Protein AF-A0A2J4PM82-F1 (afdb_monomer_lite)

InterPro domains:
  IPR003353 Phosphotransferase system, fructose-specific IIB subunit [TIGR00829] (1-73)
  IPR003353 Phosphotransferase system, fructose-specific IIB subunit [cd05569] (1-82)
  IPR003501 Phosphotransferase system, EIIB component, type 2/3 [PF02302] (1-80)
  IPR013011 Phosphotransferase system, EIIB component, type 2 [PS51099] (1-84)
  IPR036095 PTS system IIB component-like superfamily [SSF52794] (1-84)
  IPR050864 Bacterial PTS System Sugar Transport Components [PTHR30505] (1-84)

Foldseek 3Di:
DVLLVCLLCVLCVVVVHDDFDWDQDPVGIDSDQDLVNLVPDQEAEAADPDDDPPCVSNPPHHYDYDHSVCSNPPSNVVVVVVVVVVVVVD

Structure (mmCIF, N/CA/C/O backbone):
data_AF-A0A2J4PM82-F1
#
_entry.id   AF-A0A2J4PM82-F1
#
loop_
_atom_site.group_PDB
_atom_site.id
_atom_site.type_symbol
_atom_site.label_atom_id
_atom_site.label_alt_id
_atom_site.label_comp_id
_atom_site.label_asym_id
_atom_site.label_entity_id
_atom_site.label_seq_id
_atom_site.pdbx_PDB_ins_code
_atom_site.Cartn_x
_atom_site.Cartn_y
_atom_site.Cartn_z
_atom_site.occupancy
_atom_site.B_iso_or_equiv
_atom_site.auth_seq_id
_atom_site.auth_comp_id
_atom_site.auth_asym_id
_atom_site.auth_atom_id
_atom_site.pdbx_PDB_model_num
ATOM 1 N N . THR A 1 1 ? 5.762 1.889 -8.855 1.00 78.00 1 THR A N 1
ATOM 2 C CA . THR A 1 1 ? 6.505 3.035 -9.433 1.00 78.00 1 THR A CA 1
ATOM 3 C C . THR A 1 1 ? 6.470 4.199 -8.461 1.00 78.00 1 THR A C 1
ATOM 5 O O . THR A 1 1 ? 5.569 4.232 -7.629 1.00 78.00 1 THR A O 1
ATOM 8 N N . TYR A 1 2 ? 7.408 5.147 -8.569 1.00 87.44 2 TYR A N 1
ATOM 9 C CA . TYR A 1 2 ? 7.536 6.270 -7.627 1.00 87.44 2 TYR A CA 1
ATOM 10 C C . TYR A 1 2 ? 6.252 7.098 -7.473 1.00 87.44 2 TYR A C 1
ATOM 12 O O . TYR A 1 2 ? 5.816 7.327 -6.356 1.00 87.44 2 TYR A O 1
ATOM 20 N N . MET A 1 3 ? 5.560 7.425 -8.571 1.00 90.56 3 MET A N 1
ATOM 21 C CA . MET A 1 3 ? 4.324 8.225 -8.504 1.00 90.56 3 MET A CA 1
ATOM 22 C C . MET A 1 3 ? 3.222 7.577 -7.653 1.00 90.56 3 MET A C 1
ATOM 24 O O . MET A 1 3 ? 2.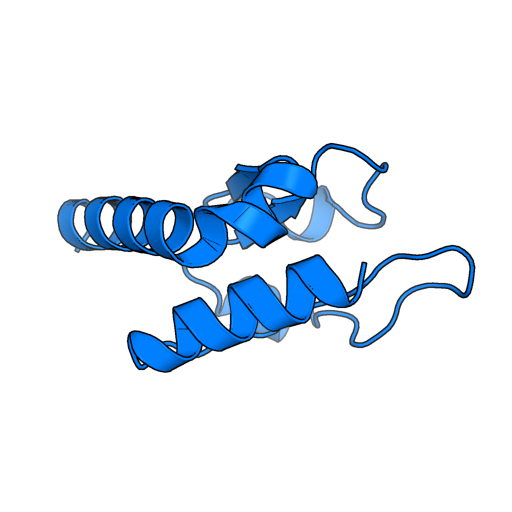516 8.263 -6.916 1.00 90.56 3 MET A O 1
ATOM 28 N N . ALA A 1 4 ? 3.050 6.255 -7.759 1.00 91.12 4 ALA A N 1
ATOM 29 C 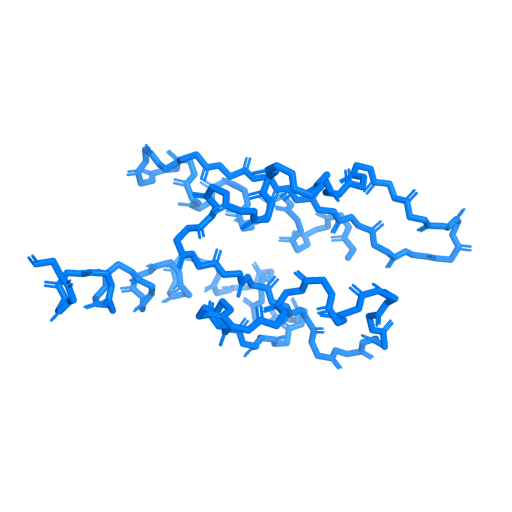CA . ALA A 1 4 ? 2.068 5.538 -6.949 1.00 91.12 4 ALA A CA 1
ATOM 30 C C . ALA A 1 4 ? 2.496 5.502 -5.477 1.00 91.12 4 ALA A C 1
ATOM 32 O O . ALA A 1 4 ? 1.655 5.671 -4.598 1.00 91.12 4 ALA A O 1
ATOM 33 N N . ALA A 1 5 ? 3.796 5.322 -5.226 1.00 92.19 5 ALA A N 1
ATOM 34 C CA . ALA A 1 5 ? 4.359 5.329 -3.884 1.00 92.19 5 ALA A CA 1
ATOM 35 C C . ALA A 1 5 ? 4.136 6.676 -3.188 1.00 92.19 5 ALA A C 1
ATOM 37 O O . ALA A 1 5 ? 3.516 6.704 -2.132 1.00 92.19 5 ALA A O 1
ATOM 38 N N . GLU A 1 6 ? 4.529 7.784 -3.820 1.00 93.75 6 GLU A N 1
ATOM 39 C CA . GLU A 1 6 ? 4.368 9.132 -3.261 1.00 93.75 6 GLU A CA 1
ATOM 40 C C . GLU A 1 6 ? 2.899 9.496 -3.025 1.00 93.75 6 GLU A C 1
ATOM 42 O O . GLU A 1 6 ? 2.564 10.103 -2.006 1.00 93.75 6 GLU A O 1
ATOM 47 N N . SER A 1 7 ? 2.006 9.108 -3.943 1.00 95.38 7 SER A N 1
ATOM 48 C CA . SER A 1 7 ? 0.570 9.393 -3.824 1.00 95.38 7 SER A CA 1
ATOM 49 C C . SER A 1 7 ? -0.052 8.649 -2.640 1.00 95.38 7 SER A C 1
ATOM 51 O O . SER A 1 7 ? -0.775 9.247 -1.842 1.00 95.38 7 SER A O 1
ATOM 53 N N . LEU A 1 8 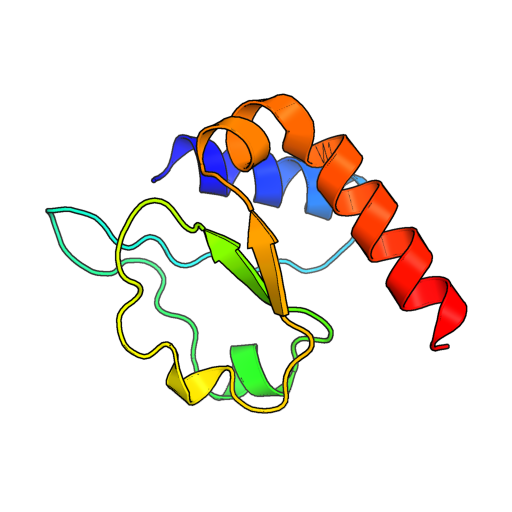? 0.247 7.351 -2.498 1.00 94.44 8 LEU A N 1
ATOM 54 C CA . LEU A 1 8 ? -0.224 6.542 -1.372 1.00 94.44 8 LEU A CA 1
ATOM 55 C C . LEU A 1 8 ? 0.407 7.006 -0.056 1.00 94.44 8 LEU A C 1
ATOM 57 O O . LEU A 1 8 ? -0.301 7.171 0.932 1.00 94.44 8 LEU A O 1
ATOM 61 N N . GLU A 1 9 ? 1.711 7.267 -0.039 1.00 94.88 9 GLU A N 1
ATOM 62 C CA . GLU A 1 9 ? 2.411 7.742 1.151 1.00 94.88 9 GLU A CA 1
ATOM 63 C C . GLU A 1 9 ? 1.834 9.075 1.640 1.00 94.88 9 GLU A C 1
ATOM 65 O O . GLU A 1 9 ? 1.515 9.220 2.821 1.00 94.88 9 GLU A O 1
ATOM 70 N N . SER A 1 10 ? 1.628 10.027 0.728 1.00 95.62 10 SER A N 1
ATOM 71 C CA . SER A 1 10 ? 1.052 11.335 1.054 1.00 95.62 10 SER A CA 1
ATOM 72 C C . SER A 1 10 ? -0.378 11.211 1.587 1.00 95.62 10 SER A C 1
ATOM 74 O O . SER A 1 10 ? -0.717 11.839 2.590 1.00 95.62 10 SER A O 1
ATOM 76 N N . ALA A 1 11 ? -1.210 10.366 0.965 1.00 95.81 11 ALA A N 1
ATOM 77 C CA . ALA A 1 11 ? -2.587 10.139 1.405 1.00 95.81 11 ALA A CA 1
ATOM 78 C C . ALA A 1 11 ? -2.669 9.447 2.778 1.00 95.81 11 ALA A C 1
ATOM 80 O O . ALA A 1 11 ? -3.510 9.811 3.598 1.00 95.81 11 ALA A O 1
ATOM 81 N N . ALA A 1 12 ? -1.791 8.477 3.053 1.00 95.06 12 ALA A N 1
ATOM 82 C CA . ALA A 1 12 ? -1.717 7.812 4.354 1.00 95.06 12 ALA A CA 1
ATOM 83 C C . ALA A 1 12 ? -1.234 8.777 5.450 1.00 95.06 12 ALA A C 1
ATOM 85 O O . ALA A 1 12 ? -1.852 8.871 6.512 1.00 95.06 12 ALA A O 1
ATOM 86 N N . LYS A 1 13 ? -0.185 9.563 5.170 1.00 94.75 13 LYS A N 1
ATOM 87 C CA . LYS A 1 13 ? 0.318 10.591 6.095 1.00 94.75 13 LYS A CA 1
ATOM 88 C C . LYS A 1 13 ? -0.734 11.653 6.410 1.00 94.75 13 LYS A C 1
ATOM 90 O O . LYS A 1 13 ? -0.828 12.074 7.558 1.00 94.75 13 LYS A O 1
ATOM 95 N N . ALA A 1 14 ? -1.561 12.044 5.439 1.00 95.12 14 ALA A N 1
ATOM 96 C CA . ALA A 1 14 ? -2.666 12.980 5.663 1.00 95.12 14 ALA A CA 1
ATOM 97 C C . ALA A 1 14 ? -3.716 12.452 6.662 1.00 95.12 14 ALA A C 1
ATOM 99 O O . ALA A 1 14 ? -4.369 13.247 7.335 1.00 95.12 14 ALA A O 1
ATOM 100 N N . LYS A 1 15 ? -3.847 11.126 6.808 1.00 92.31 15 LYS A N 1
ATOM 101 C CA . LYS A 1 15 ? -4.669 10.481 7.846 1.00 92.31 15 LYS A CA 1
ATOM 102 C C . LYS A 1 15 ? -3.929 10.245 9.170 1.00 92.31 15 LYS A C 1
ATOM 104 O O . LYS A 1 15 ? -4.516 9.712 10.106 1.00 92.31 15 LYS A O 1
ATOM 109 N N . GLY A 1 16 ? -2.656 10.629 9.265 1.00 94.62 16 GLY A N 1
ATOM 110 C CA . GLY A 1 16 ? -1.816 10.379 10.438 1.00 94.62 16 GLY A CA 1
ATOM 111 C C . GLY A 1 16 ? -1.351 8.927 10.568 1.00 94.62 16 GLY A C 1
ATOM 112 O O . GLY A 1 16 ? -0.957 8.509 11.654 1.00 94.62 16 GLY A O 1
ATOM 113 N N . TRP A 1 17 ? -1.407 8.144 9.488 1.00 94.88 17 TRP A N 1
ATOM 114 C CA . TRP A 1 17 ? -0.991 6.744 9.502 1.00 94.88 17 TRP A CA 1
ATOM 115 C C . TRP A 1 17 ? 0.511 6.590 9.280 1.00 94.88 17 TRP A C 1
ATOM 117 O O . TRP A 1 17 ? 1.137 7.366 8.552 1.00 94.88 17 TRP A O 1
ATOM 127 N N . GLN A 1 18 ? 1.081 5.539 9.870 1.00 94.69 18 GLN A N 1
ATOM 128 C CA . GLN A 1 18 ? 2.418 5.085 9.510 1.00 94.69 18 GLN A CA 1
ATOM 129 C C . GLN A 1 18 ? 2.344 4.278 8.219 1.00 94.69 18 GLN A C 1
ATOM 131 O O . GLN A 1 18 ? 1.481 3.420 8.049 1.00 94.69 18 GLN A O 1
ATOM 136 N N . VAL A 1 19 ? 3.257 4.564 7.300 1.00 94.94 19 VAL A N 1
ATOM 137 C CA . VAL A 1 19 ? 3.300 3.926 5.990 1.00 94.94 19 VAL A CA 1
ATOM 138 C C . VAL A 1 19 ? 4.748 3.664 5.610 1.00 94.94 19 VAL A C 1
ATOM 140 O O . VAL A 1 19 ? 5.623 4.504 5.819 1.00 94.94 19 VAL A O 1
ATOM 143 N N . LYS A 1 20 ? 4.987 2.486 5.041 1.00 95.69 20 LYS A N 1
ATOM 144 C CA . LYS A 1 20 ? 6.234 2.125 4.375 1.00 95.69 20 LYS A CA 1
ATOM 145 C C . LYS A 1 20 ? 5.900 1.629 2.980 1.00 95.69 20 LYS A C 1
ATOM 147 O O . LYS A 1 20 ? 4.920 0.906 2.802 1.00 95.69 20 LYS A O 1
ATOM 152 N N . VAL A 1 21 ? 6.693 2.040 1.998 1.00 94.69 21 VAL A N 1
ATOM 153 C CA . VAL A 1 21 ? 6.443 1.713 0.596 1.00 94.69 21 VAL A CA 1
ATOM 154 C C . VAL A 1 21 ? 7.695 1.128 -0.028 1.00 94.69 21 VAL A C 1
ATOM 156 O O . VAL A 1 21 ? 8.737 1.772 -0.048 1.00 94.69 21 VAL A O 1
ATOM 159 N N . GLU A 1 22 ? 7.550 -0.067 -0.589 1.00 94.31 22 GLU A N 1
ATOM 160 C CA . GLU A 1 22 ? 8.551 -0.692 -1.445 1.00 94.31 22 GLU A CA 1
ATOM 161 C C . GLU A 1 22 ? 8.210 -0.443 -2.915 1.00 94.31 22 GLU A C 1
ATOM 163 O O . GLU A 1 22 ? 7.057 -0.580 -3.342 1.00 94.31 22 GLU A O 1
ATOM 168 N N . THR A 1 23 ? 9.219 -0.107 -3.714 1.00 92.69 23 THR A N 1
ATOM 169 C CA . THR A 1 23 ? 9.074 0.053 -5.161 1.00 92.69 23 THR A CA 1
ATOM 170 C C . THR A 1 23 ? 9.824 -1.042 -5.898 1.00 92.69 23 THR A C 1
ATOM 172 O O . THR A 1 23 ? 11.025 -1.213 -5.732 1.00 92.69 23 THR A O 1
ATOM 175 N N . GLN A 1 24 ? 9.112 -1.762 -6.767 1.00 90.88 24 GLN A N 1
ATOM 176 C CA . GLN A 1 24 ? 9.695 -2.769 -7.651 1.00 90.88 24 GLN A CA 1
ATOM 177 C C . GLN A 1 24 ? 9.647 -2.259 -9.097 1.00 90.88 24 GLN A C 1
ATOM 179 O O . GLN A 1 24 ? 8.567 -2.080 -9.669 1.00 90.88 24 GLN A O 1
ATOM 184 N N . GLY A 1 25 ? 10.812 -1.961 -9.671 1.00 86.19 25 GLY A N 1
ATOM 185 C CA . GLY A 1 25 ? 10.965 -1.408 -11.017 1.00 86.19 25 GLY A CA 1
ATOM 186 C C . GLY A 1 25 ? 12.020 -2.140 -11.846 1.00 86.19 25 GLY A C 1
ATOM 187 O O . GLY A 1 25 ? 12.569 -3.161 -11.438 1.00 86.19 25 GLY A O 1
ATOM 188 N N . SER A 1 26 ? 12.327 -1.599 -13.026 1.00 83.69 26 SER A N 1
ATOM 189 C CA . SER A 1 26 ? 13.356 -2.144 -13.928 1.00 83.69 26 SER A CA 1
ATOM 190 C C . SER A 1 26 ? 14.761 -2.127 -13.322 1.00 83.69 26 SER A C 1
ATOM 192 O O . SER A 1 26 ? 15.578 -2.980 -13.655 1.00 83.69 26 SER A O 1
ATOM 194 N N . ILE A 1 27 ? 15.028 -1.178 -12.423 1.00 83.94 27 ILE A N 1
ATOM 195 C CA . ILE A 1 27 ? 16.302 -1.037 -11.707 1.00 83.94 27 ILE A CA 1
ATOM 196 C C . ILE A 1 27 ? 16.441 -1.999 -10.519 1.00 83.94 27 ILE A C 1
ATOM 198 O O . ILE A 1 27 ? 17.545 -2.178 -10.016 1.00 83.94 27 ILE A O 1
ATOM 202 N N . GLY A 1 28 ? 15.350 -2.641 -10.088 1.00 87.88 28 GLY A N 1
ATOM 203 C CA . GLY A 1 28 ? 15.335 -3.545 -8.939 1.00 87.88 28 GLY A CA 1
ATOM 204 C C . GLY A 1 28 ? 14.249 -3.215 -7.917 1.00 87.88 28 GLY A C 1
ATOM 205 O O . GLY A 1 28 ? 13.248 -2.571 -8.238 1.00 87.88 28 GLY A O 1
ATOM 206 N N . ILE A 1 29 ? 14.448 -3.726 -6.701 1.00 91.81 29 ILE A N 1
ATOM 207 C CA . ILE A 1 29 ? 13.622 -3.444 -5.524 1.00 91.81 29 ILE A CA 1
ATOM 208 C C . ILE A 1 29 ? 14.313 -2.337 -4.729 1.00 91.81 29 ILE A C 1
ATOM 210 O O . ILE A 1 29 ? 15.506 -2.431 -4.450 1.00 91.81 29 ILE A O 1
ATOM 214 N N . GLU A 1 30 ? 13.563 -1.310 -4.358 1.00 92.50 30 GLU A N 1
ATOM 215 C CA . GLU A 1 30 ? 14.019 -0.233 -3.484 1.00 92.50 30 GLU A CA 1
ATOM 216 C C . GLU A 1 30 ? 13.092 -0.113 -2.279 1.00 92.50 30 GLU A C 1
ATOM 218 O O . GLU A 1 30 ? 11.884 -0.338 -2.395 1.00 92.50 30 GLU A O 1
ATOM 223 N N . ASN A 1 31 ? 13.663 0.288 -1.140 1.00 92.69 31 ASN A N 1
ATOM 224 C CA . ASN A 1 31 ? 12.961 0.381 0.143 1.00 92.69 31 ASN A CA 1
ATOM 225 C C . ASN A 1 31 ? 12.269 -0.938 0.509 1.00 92.69 31 ASN A C 1
ATOM 227 O O . ASN A 1 31 ? 11.088 -0.958 0.855 1.00 92.69 31 ASN A O 1
ATOM 231 N N . GLU A 1 32 ? 13.009 -2.041 0.373 1.00 95.00 32 GLU A N 1
ATOM 232 C CA . GLU A 1 32 ? 12.481 -3.379 0.610 1.00 95.00 32 GLU A CA 1
ATOM 233 C C . GLU A 1 32 ? 11.878 -3.495 2.016 1.00 95.00 32 GLU A C 1
ATOM 235 O O . GLU A 1 32 ? 12.535 -3.190 3.014 1.00 95.00 32 GLU A O 1
ATOM 240 N N . LEU A 1 33 ? 10.617 -3.929 2.087 1.00 95.62 33 LEU A N 1
ATOM 241 C CA . LEU A 1 33 ? 9.918 -4.134 3.352 1.00 95.62 33 LEU A CA 1
ATOM 242 C C . LEU A 1 33 ? 10.530 -5.317 4.098 1.00 95.62 33 LEU A C 1
ATOM 244 O O . LEU A 1 33 ? 10.615 -6.433 3.571 1.00 95.62 33 LEU A O 1
ATOM 248 N N . THR A 1 34 ? 10.904 -5.089 5.353 1.00 95.12 34 THR A N 1
ATOM 249 C CA . THR A 1 34 ? 11.435 -6.153 6.206 1.00 95.12 34 THR A CA 1
ATOM 250 C C . THR A 1 34 ? 10.317 -7.082 6.679 1.00 95.12 34 THR A C 1
ATOM 252 O O . THR A 1 34 ? 9.132 -6.746 6.649 1.00 95.12 34 THR A O 1
ATOM 255 N N . ALA A 1 35 ? 10.682 -8.264 7.177 1.00 93.25 35 ALA A N 1
ATOM 256 C CA . ALA A 1 35 ? 9.713 -9.168 7.794 1.00 93.25 35 ALA A CA 1
ATOM 257 C C . ALA A 1 35 ? 8.990 -8.522 8.993 1.00 93.25 35 ALA A C 1
ATOM 259 O O . ALA A 1 35 ? 7.807 -8.776 9.205 1.00 93.25 35 ALA A O 1
ATOM 260 N N . GLU A 1 36 ? 9.677 -7.660 9.748 1.00 94.25 36 GLU A N 1
ATOM 261 C CA . GLU A 1 36 ? 9.104 -6.920 10.878 1.00 94.25 36 GLU A CA 1
ATOM 262 C C . GLU A 1 36 ? 8.089 -5.868 10.415 1.00 94.25 36 GLU A C 1
ATOM 264 O O . GLU A 1 36 ? 7.026 -5.721 11.023 1.00 94.25 36 GLU A O 1
ATOM 269 N N . ASP A 1 37 ? 8.367 -5.188 9.299 1.00 95.00 37 ASP A N 1
ATOM 270 C CA . ASP A 1 37 ? 7.436 -4.233 8.689 1.00 95.00 37 ASP A CA 1
ATOM 271 C C . ASP A 1 37 ? 6.146 -4.927 8.269 1.00 95.00 37 ASP A C 1
ATOM 273 O O . ASP A 1 37 ? 5.045 -4.455 8.545 1.00 95.00 37 ASP A O 1
ATOM 277 N N . VAL A 1 38 ? 6.274 -6.101 7.652 1.00 94.06 38 VAL A N 1
ATOM 278 C CA . VAL A 1 38 ? 5.108 -6.888 7.257 1.00 94.06 38 VAL A CA 1
ATOM 279 C C . VAL A 1 38 ? 4.366 -7.415 8.480 1.00 94.06 38 VAL A C 1
ATOM 281 O O . VAL A 1 38 ? 3.141 -7.328 8.531 1.00 94.06 38 VAL A O 1
ATOM 284 N N . ALA A 1 39 ? 5.078 -7.925 9.487 1.00 93.31 39 ALA A N 1
ATOM 285 C CA . ALA A 1 39 ? 4.479 -8.459 10.706 1.00 93.31 39 ALA A CA 1
ATOM 286 C C . ALA A 1 39 ? 3.702 -7.398 11.501 1.00 93.31 39 ALA A C 1
ATOM 288 O O . ALA A 1 39 ? 2.630 -7.716 12.017 1.00 93.31 39 ALA A O 1
ATOM 289 N N . SER A 1 40 ? 4.188 -6.158 11.544 1.00 93.56 40 SER A N 1
ATOM 290 C CA . SER A 1 40 ? 3.536 -5.039 12.239 1.00 93.56 40 SER A CA 1
ATOM 291 C C . SER A 1 40 ? 2.427 -4.356 11.433 1.00 93.56 40 SER A C 1
ATOM 293 O O . SER A 1 40 ? 1.593 -3.678 12.022 1.00 93.56 40 SER A O 1
ATOM 295 N N . ALA A 1 41 ? 2.368 -4.552 10.113 1.00 94.81 41 ALA A N 1
ATOM 296 C CA . ALA A 1 41 ? 1.342 -3.937 9.276 1.00 94.81 41 ALA A CA 1
ATOM 297 C C . ALA A 1 41 ? -0.063 -4.511 9.536 1.00 94.81 41 ALA A C 1
ATOM 299 O O . ALA A 1 41 ? -0.259 -5.733 9.499 1.00 94.81 41 ALA A O 1
ATOM 300 N N . ASP A 1 42 ? -1.047 -3.622 9.692 1.00 93.50 42 ASP A N 1
ATOM 301 C CA . ASP A 1 42 ? -2.475 -3.968 9.765 1.00 93.50 42 ASP A CA 1
ATOM 302 C C . ASP A 1 42 ? -3.040 -4.359 8.390 1.00 93.50 42 ASP A C 1
ATOM 304 O O . ASP A 1 42 ? -3.839 -5.290 8.255 1.00 93.50 42 ASP A O 1
ATOM 308 N N . MET A 1 43 ? -2.602 -3.657 7.341 1.00 93.94 43 MET A N 1
ATOM 309 C CA . MET A 1 43 ? -3.023 -3.882 5.958 1.00 93.94 43 MET A CA 1
ATOM 310 C C . MET A 1 43 ? -1.860 -3.697 4.985 1.00 93.94 43 MET A C 1
ATOM 312 O O . MET A 1 43 ? -0.952 -2.901 5.213 1.00 93.94 43 MET A O 1
ATOM 316 N N . VAL A 1 44 ? -1.919 -4.416 3.864 1.00 95.31 44 VAL A N 1
ATOM 317 C CA . VAL A 1 44 ? -0.915 -4.365 2.794 1.00 95.31 44 VAL A CA 1
ATOM 318 C C . VAL A 1 44 ? -1.588 -3.948 1.490 1.00 95.31 44 VAL A C 1
ATOM 320 O O . VAL A 1 44 ? -2.566 -4.565 1.069 1.00 95.31 44 VAL A O 1
ATOM 323 N N . ILE A 1 45 ? -1.058 -2.922 0.820 1.00 94.19 45 ILE A N 1
ATOM 324 C CA . ILE A 1 45 ? -1.525 -2.502 -0.507 1.00 94.19 45 ILE A CA 1
ATOM 325 C C . ILE A 1 45 ? -0.578 -3.064 -1.567 1.00 94.19 45 ILE A C 1
ATOM 327 O O . ILE A 1 45 ? 0.616 -2.780 -1.543 1.00 94.19 45 ILE A O 1
ATOM 331 N N . LEU A 1 46 ? -1.117 -3.819 -2.525 1.00 93.88 46 LEU A N 1
ATOM 332 C CA . LEU A 1 46 ? -0.354 -4.401 -3.631 1.00 93.88 46 LEU A CA 1
ATOM 333 C C . LEU A 1 46 ? -0.855 -3.867 -4.978 1.00 93.88 46 LEU A C 1
ATOM 335 O O . LEU A 1 46 ? -2.058 -3.880 -5.257 1.00 93.88 46 LEU A O 1
ATOM 339 N N . THR A 1 47 ? 0.058 -3.426 -5.844 1.00 90.50 47 THR A N 1
ATOM 340 C CA . THR A 1 47 ? -0.285 -3.012 -7.213 1.00 90.50 47 THR A CA 1
ATOM 341 C C . THR A 1 47 ? -0.413 -4.216 -8.146 1.00 90.50 47 THR A C 1
ATOM 343 O O . THR A 1 47 ? 0.410 -5.120 -8.082 1.00 90.50 47 THR A O 1
ATOM 346 N N . LYS A 1 48 ? -1.416 -4.240 -9.029 1.00 85.25 48 LYS A N 1
ATOM 347 C CA . LYS A 1 48 ? -1.725 -5.415 -9.874 1.00 85.25 48 LYS A CA 1
ATOM 348 C C . LYS A 1 48 ? -0.982 -5.470 -11.211 1.00 85.25 48 LYS A C 1
ATOM 350 O O . LYS A 1 48 ? -0.926 -6.533 -11.816 1.00 85.25 48 LYS A O 1
ATOM 355 N N . ASP A 1 49 ? -0.481 -4.340 -11.702 1.00 79.75 49 ASP A N 1
ATOM 356 C CA . ASP A 1 49 ? -0.041 -4.214 -13.100 1.00 79.75 49 ASP A CA 1
ATOM 357 C C . ASP A 1 49 ? 1.293 -4.913 -13.404 1.00 79.75 49 ASP A C 1
ATOM 359 O O . ASP A 1 49 ? 1.583 -5.220 -14.557 1.00 79.75 49 ASP A O 1
ATOM 363 N N . ILE A 1 50 ? 2.114 -5.156 -12.380 1.00 79.31 50 ILE A N 1
ATOM 364 C CA . ILE A 1 50 ? 3.419 -5.812 -12.493 1.00 79.31 50 ILE A CA 1
ATOM 365 C C . ILE A 1 50 ? 3.464 -6.930 -11.454 1.00 79.31 50 ILE A C 1
ATOM 367 O O . ILE A 1 50 ? 2.996 -6.748 -1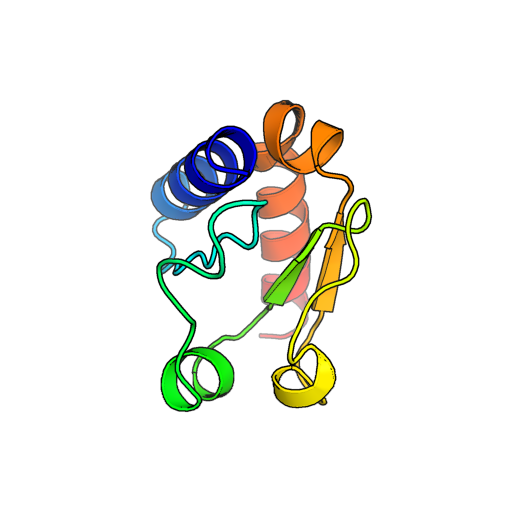0.330 1.00 79.31 50 ILE A O 1
ATOM 371 N N . GLY A 1 51 ? 4.023 -8.084 -11.831 1.00 82.94 51 GLY A N 1
ATOM 372 C CA . GLY A 1 51 ? 4.225 -9.196 -10.905 1.00 82.94 51 GLY A CA 1
ATOM 373 C C . GLY A 1 51 ? 5.081 -8.769 -9.713 1.00 82.94 51 GLY A C 1
ATOM 374 O O . GLY A 1 51 ? 6.174 -8.233 -9.899 1.00 82.94 51 GLY A O 1
ATOM 375 N N . ILE A 1 52 ? 4.575 -9.008 -8.504 1.00 89.69 52 ILE A N 1
ATOM 376 C CA . ILE A 1 52 ? 5.246 -8.646 -7.256 1.00 89.69 52 ILE A CA 1
ATOM 377 C C . ILE A 1 52 ? 6.183 -9.778 -6.849 1.00 89.69 52 ILE A C 1
ATOM 379 O O . ILE A 1 52 ? 5.771 -10.928 -6.705 1.00 89.69 52 ILE A O 1
ATOM 383 N N . LYS A 1 53 ? 7.457 -9.446 -6.656 1.00 91.19 53 LYS A N 1
ATOM 384 C CA . LYS A 1 53 ? 8.449 -10.355 -6.082 1.00 91.19 53 LYS A CA 1
ATOM 385 C C . LYS A 1 53 ? 8.219 -10.503 -4.583 1.00 91.19 53 LYS A C 1
ATOM 387 O O . LYS A 1 53 ? 7.893 -9.520 -3.914 1.00 91.19 53 LYS A O 1
ATOM 392 N N . PHE A 1 54 ? 8.444 -11.717 -4.083 1.00 90.50 54 PHE A N 1
ATOM 393 C CA . PHE A 1 54 ? 8.311 -12.072 -2.669 1.00 90.50 54 PHE A CA 1
ATOM 394 C C . PHE A 1 54 ? 6.912 -11.780 -2.110 1.00 90.50 54 PHE A C 1
ATOM 396 O O . PHE A 1 54 ? 6.768 -11.342 -0.971 1.00 90.50 54 PHE A O 1
ATOM 403 N N . GLU A 1 55 ? 5.864 -11.958 -2.921 1.00 92.44 55 GLU A N 1
ATOM 404 C CA . GLU A 1 55 ? 4.482 -11.698 -2.501 1.00 92.44 55 GLU A CA 1
ATOM 405 C C . GLU A 1 55 ? 4.050 -12.621 -1.345 1.00 92.44 55 GLU A C 1
ATOM 407 O O . GLU A 1 55 ? 3.242 -12.242 -0.498 1.00 92.44 55 GLU A O 1
ATOM 412 N N . GLU A 1 56 ? 4.643 -13.811 -1.258 1.00 93.38 56 GLU A N 1
ATOM 413 C CA . GLU A 1 56 ? 4.390 -14.808 -0.222 1.00 93.38 56 GLU A CA 1
ATOM 414 C C . GLU A 1 56 ? 4.650 -14.297 1.200 1.00 93.38 56 GLU A C 1
ATOM 416 O O . GLU A 1 56 ? 4.004 -14.768 2.137 1.00 93.38 56 GLU A O 1
ATOM 421 N N . ARG A 1 57 ? 5.524 -13.294 1.382 1.00 94.38 57 ARG A N 1
ATOM 422 C CA . ARG A 1 57 ? 5.790 -12.716 2.711 1.00 94.38 57 ARG A CA 1
ATOM 423 C C . ARG A 1 57 ? 4.579 -11.982 3.289 1.00 94.38 57 ARG A C 1
ATOM 425 O O . ARG A 1 57 ? 4.517 -11.780 4.494 1.00 94.38 57 ARG A O 1
ATOM 432 N N . PHE A 1 58 ? 3.608 -11.614 2.449 1.00 94.31 58 PHE A N 1
ATOM 433 C CA . PHE A 1 58 ? 2.360 -10.966 2.858 1.00 94.31 58 PHE A CA 1
ATOM 434 C C . PHE A 1 58 ? 1.228 -11.968 3.147 1.00 94.31 58 PHE A C 1
ATOM 436 O O . PHE A 1 58 ? 0.088 -11.560 3.380 1.00 94.31 58 PHE A O 1
ATOM 443 N N . ALA A 1 59 ? 1.499 -13.277 3.125 1.00 91.50 59 ALA A N 1
ATOM 444 C CA . ALA A 1 59 ? 0.495 -14.292 3.424 1.00 91.50 59 ALA A CA 1
ATOM 445 C C . ALA A 1 59 ? -0.106 -14.103 4.830 1.00 91.50 59 ALA A C 1
ATOM 447 O O . ALA A 1 59 ? 0.597 -13.849 5.805 1.00 91.50 59 ALA A O 1
ATOM 448 N N . GLY A 1 60 ? -1.434 -14.218 4.931 1.00 90.94 60 GLY A N 1
ATOM 449 C CA . GLY A 1 60 ? -2.171 -14.018 6.184 1.00 90.94 60 GLY A CA 1
ATOM 450 C C . GLY A 1 60 ? -2.431 -12.554 6.553 1.00 90.94 60 GLY A C 1
ATOM 451 O O . GLY A 1 60 ? -3.169 -12.301 7.502 1.00 90.94 60 GLY A O 1
ATOM 452 N N . LYS A 1 61 ? -1.887 -11.587 5.802 1.00 93.50 61 LYS A N 1
ATOM 453 C CA . LYS A 1 61 ? -2.219 -10.166 5.961 1.00 93.50 61 LYS A CA 1
ATOM 454 C C . LYS A 1 61 ? -3.472 -9.795 5.179 1.00 93.50 61 LYS A C 1
ATOM 456 O O . LYS A 1 61 ? -3.815 -10.417 4.173 1.00 93.50 61 LYS A O 1
ATOM 461 N N . THR A 1 62 ? -4.138 -8.732 5.618 1.00 93.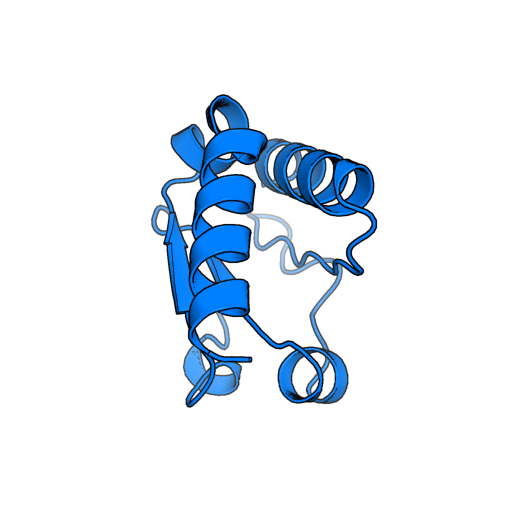81 62 THR A N 1
ATOM 462 C CA . THR A 1 62 ? -5.254 -8.151 4.871 1.00 93.81 62 THR A CA 1
ATOM 463 C C . THR A 1 62 ? -4.707 -7.396 3.665 1.00 93.81 62 THR A C 1
ATOM 465 O O . THR A 1 62 ? -4.131 -6.316 3.799 1.00 93.81 62 THR A O 1
ATOM 468 N N . ILE A 1 63 ? -4.871 -7.979 2.477 1.00 93.56 63 ILE A N 1
ATOM 469 C CA . ILE A 1 63 ? -4.318 -7.441 1.232 1.00 93.56 63 ILE A CA 1
ATOM 470 C C . ILE A 1 63 ? -5.384 -6.656 0.462 1.00 93.56 63 ILE A C 1
ATOM 472 O O . ILE A 1 63 ? -6.429 -7.189 0.087 1.00 93.56 63 ILE A O 1
ATOM 476 N N . VAL A 1 64 ? -5.068 -5.407 0.125 1.00 93.38 64 VAL A N 1
ATOM 477 C CA . VAL A 1 64 ? -5.840 -4.569 -0.797 1.00 93.38 64 VAL A CA 1
ATOM 478 C C . VAL A 1 64 ? -5.093 -4.483 -2.116 1.00 93.38 64 VAL A C 1
ATOM 480 O O . VAL A 1 64 ? -4.040 -3.858 -2.220 1.00 93.38 64 VAL A O 1
ATOM 483 N N . ARG A 1 65 ? -5.649 -5.093 -3.163 1.00 93.06 65 ARG A N 1
ATOM 484 C CA . ARG A 1 65 ? -5.061 -4.994 -4.498 1.00 93.06 65 ARG A CA 1
ATOM 485 C C . ARG A 1 65 ? -5.648 -3.821 -5.278 1.00 93.06 65 ARG A C 1
ATOM 487 O O . ARG A 1 65 ? -6.862 -3.771 -5.496 1.00 93.06 65 ARG A O 1
ATOM 494 N N . VAL A 1 66 ? -4.790 -2.959 -5.818 1.00 93.31 66 VAL A N 1
ATOM 495 C CA . VAL A 1 66 ? -5.168 -1.776 -6.617 1.00 93.31 66 VAL A CA 1
ATOM 496 C C . VAL A 1 66 ? -4.399 -1.719 -7.935 1.00 93.31 66 VAL A C 1
ATOM 498 O O . VAL A 1 66 ? -3.324 -2.297 -8.052 1.00 93.31 66 VAL A O 1
ATOM 501 N N . ASN A 1 67 ? -4.935 -1.041 -8.946 1.00 92.69 67 ASN A N 1
ATOM 502 C CA . ASN A 1 67 ? -4.146 -0.735 -10.141 1.00 92.69 67 ASN A CA 1
ATOM 503 C C . ASN A 1 67 ? -3.217 0.452 -9.845 1.00 92.69 67 ASN A C 1
ATOM 505 O O . ASN A 1 67 ? -3.555 1.315 -9.034 1.00 92.69 67 ASN A O 1
ATOM 509 N N . ILE A 1 68 ? -2.080 0.546 -10.530 1.00 91.00 68 ILE A N 1
ATOM 510 C CA . ILE A 1 68 ? -1.139 1.670 -10.424 1.00 91.00 68 ILE A CA 1
ATOM 511 C C . ILE A 1 68 ? -1.842 2.985 -10.772 1.00 91.00 68 ILE A C 1
ATOM 513 O O . ILE A 1 68 ? -1.651 3.990 -10.092 1.00 91.00 68 ILE A O 1
ATOM 517 N N . SER A 1 69 ? -2.687 2.987 -11.805 1.00 92.62 69 SER A N 1
ATOM 518 C CA . SER A 1 69 ? -3.450 4.173 -12.209 1.00 92.62 69 SER A CA 1
ATOM 519 C C . SER A 1 69 ? -4.388 4.670 -11.103 1.00 92.62 69 SER A C 1
ATOM 521 O O . SER A 1 69 ? -4.497 5.880 -10.896 1.00 92.62 69 SER A O 1
ATOM 523 N N . ASP A 1 70 ? -5.013 3.752 -10.365 1.00 94.12 70 ASP A N 1
ATOM 524 C CA . ASP A 1 70 ? -5.863 4.069 -9.217 1.00 94.12 70 ASP A CA 1
ATOM 525 C C . ASP A 1 70 ? -5.031 4.518 -8.014 1.00 94.12 70 ASP A C 1
ATOM 527 O O . ASP A 1 70 ? -5.393 5.491 -7.361 1.00 94.12 70 ASP A O 1
ATOM 531 N N . ALA A 1 71 ? -3.889 3.878 -7.752 1.00 92.56 71 ALA A N 1
ATOM 532 C CA . ALA A 1 71 ? -2.973 4.285 -6.687 1.00 92.56 71 ALA A CA 1
ATOM 533 C C . ALA A 1 71 ? -2.473 5.728 -6.867 1.00 92.56 71 ALA A C 1
ATOM 535 O O . ALA A 1 71 ? -2.324 6.446 -5.886 1.00 92.56 71 ALA A O 1
ATOM 536 N N . VAL A 1 72 ? -2.270 6.172 -8.111 1.00 93.69 72 VAL A N 1
ATOM 537 C CA . VAL A 1 72 ? -1.877 7.557 -8.417 1.00 93.69 72 VAL A CA 1
ATOM 538 C C . VAL A 1 72 ? -3.070 8.516 -8.344 1.00 93.69 72 VAL A C 1
ATOM 540 O O . VAL A 1 72 ? -2.983 9.573 -7.731 1.00 93.69 72 VAL A O 1
ATOM 543 N N . LYS A 1 73 ? -4.202 8.183 -8.979 1.00 94.88 73 LYS A N 1
ATOM 544 C CA . LYS A 1 73 ? -5.321 9.134 -9.159 1.00 94.88 73 LYS A CA 1
ATOM 545 C C . LYS A 1 73 ? -6.333 9.144 -8.018 1.00 94.88 73 LYS A C 1
ATOM 547 O O . LYS A 1 73 ? -7.139 10.063 -7.926 1.00 94.88 73 LYS A O 1
ATOM 552 N N . ARG A 1 74 ? -6.377 8.077 -7.223 1.00 95.44 74 ARG A N 1
ATOM 553 C CA . ARG A 1 74 ? -7.444 7.786 -6.256 1.00 95.44 74 ARG A CA 1
ATOM 554 C C . ARG A 1 74 ? -6.885 7.336 -4.906 1.00 95.44 74 ARG A C 1
ATOM 556 O O . ARG A 1 74 ? -7.586 6.648 -4.168 1.00 95.44 74 ARG A O 1
ATOM 563 N N . ALA A 1 75 ? -5.653 7.733 -4.574 1.00 94.88 75 ALA A N 1
ATOM 564 C CA . ALA A 1 75 ? -4.995 7.386 -3.314 1.00 94.88 75 ALA A CA 1
ATOM 565 C C . ALA A 1 75 ? -5.882 7.688 -2.097 1.00 94.88 75 ALA A C 1
ATOM 567 O O . ALA A 1 75 ? -6.099 6.818 -1.262 1.00 94.88 75 ALA A O 1
ATOM 568 N N . GLU A 1 76 ? -6.482 8.877 -2.043 1.00 94.69 76 GLU A N 1
ATOM 569 C CA . GLU A 1 76 ? -7.380 9.271 -0.953 1.00 94.69 76 GLU A CA 1
ATOM 570 C C . GLU A 1 76 ? -8.604 8.349 -0.835 1.00 94.69 76 GLU A C 1
ATOM 572 O O . GLU A 1 76 ? -8.939 7.882 0.252 1.00 94.69 76 GLU A O 1
ATOM 577 N N . ALA A 1 77 ? -9.244 8.014 -1.959 1.00 95.31 77 ALA A N 1
ATOM 578 C CA . ALA A 1 77 ? -10.386 7.104 -1.969 1.00 95.31 77 ALA A CA 1
ATOM 579 C C . ALA A 1 77 ? -9.995 5.683 -1.526 1.00 95.31 77 ALA A C 1
ATOM 581 O O . ALA A 1 77 ? -10.768 5.019 -0.833 1.00 95.31 77 ALA A O 1
ATOM 582 N N . ILE A 1 78 ? -8.793 5.224 -1.893 1.00 94.69 78 ILE A N 1
ATOM 583 C CA . ILE A 1 78 ? -8.231 3.953 -1.418 1.00 94.69 78 ILE A CA 1
ATOM 584 C C . ILE A 1 78 ? -8.045 4.005 0.103 1.00 94.69 78 ILE A C 1
ATOM 586 O O . ILE A 1 78 ? -8.511 3.098 0.792 1.00 94.69 78 ILE A O 1
ATOM 590 N N . MET A 1 79 ? -7.452 5.079 0.633 1.00 94.81 79 MET A N 1
ATOM 591 C CA . MET A 1 79 ? -7.264 5.245 2.077 1.00 94.81 79 MET A CA 1
ATOM 592 C C . MET A 1 79 ? -8.593 5.321 2.829 1.00 94.81 79 MET A C 1
ATOM 594 O O . MET A 1 79 ? -8.740 4.675 3.855 1.00 94.81 79 MET A O 1
ATOM 598 N N . ASN A 1 80 ? -9.605 6.024 2.320 1.00 94.19 80 ASN A N 1
ATOM 599 C CA . ASN A 1 80 ? -10.936 6.056 2.945 1.00 94.19 80 ASN A CA 1
ATOM 600 C C . ASN A 1 80 ? -11.594 4.668 2.998 1.00 94.19 80 ASN A C 1
ATOM 602 O O . ASN A 1 80 ? -12.282 4.328 3.962 1.00 94.19 80 ASN A O 1
ATOM 606 N N . LYS A 1 81 ? -11.362 3.838 1.976 1.00 92.88 81 LYS A N 1
ATOM 607 C CA . LYS A 1 81 ? -11.852 2.459 1.970 1.00 92.88 81 LYS A CA 1
ATOM 608 C C . LYS A 1 81 ? -11.118 1.585 2.990 1.00 92.88 81 LYS A C 1
ATOM 610 O O . LYS A 1 81 ? -11.759 0.766 3.638 1.00 92.88 81 LYS A O 1
ATOM 615 N N . ILE A 1 82 ? -9.807 1.775 3.136 1.00 93.31 82 ILE A N 1
ATOM 616 C CA . ILE A 1 82 ? -8.983 1.126 4.169 1.00 93.31 82 ILE A CA 1
ATOM 617 C C . ILE A 1 82 ? -9.467 1.527 5.566 1.00 93.31 82 ILE A C 1
ATOM 619 O O . ILE A 1 82 ? -9.726 0.660 6.388 1.00 93.31 82 ILE A O 1
ATOM 623 N N . ASP A 1 83 ? -9.691 2.819 5.792 1.00 92.62 83 ASP A N 1
ATOM 624 C CA . ASP A 1 83 ? -10.162 3.400 7.056 1.00 92.62 83 ASP A CA 1
ATOM 625 C C . ASP A 1 83 ? -11.504 2.798 7.499 1.00 92.62 83 ASP A C 1
ATOM 627 O O . ASP A 1 83 ? -11.678 2.373 8.641 1.00 92.62 83 ASP A O 1
ATOM 631 N N . SER A 1 84 ? -12.430 2.659 6.545 1.00 90.56 84 SER A N 1
ATOM 632 C CA . SER A 1 84 ? -13.720 1.999 6.771 1.00 90.56 84 SER A CA 1
ATOM 633 C C . SER A 1 84 ? -13.551 0.526 7.157 1.00 90.56 84 SER A C 1
ATOM 635 O O . SER A 1 84 ? -14.291 0.022 7.995 1.00 90.56 84 SER A O 1
ATOM 637 N N . HIS A 1 85 ? -12.577 -0.167 6.561 1.00 88.69 85 HIS A N 1
ATOM 638 C CA . HIS A 1 85 ? -12.300 -1.576 6.844 1.00 88.69 85 HIS A CA 1
ATOM 639 C C . HIS A 1 85 ? -11.627 -1.783 8.204 1.00 88.69 85 HIS A C 1
ATOM 6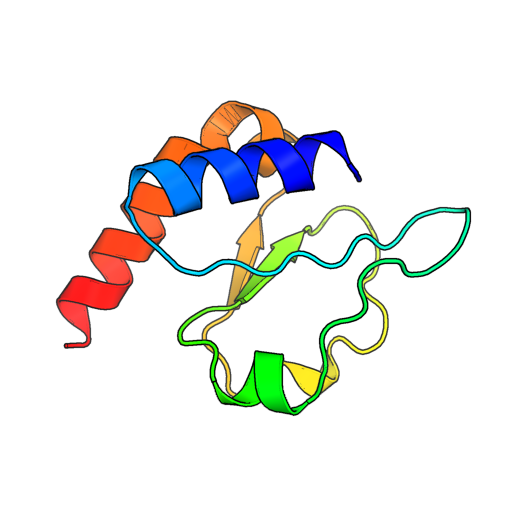41 O O . HIS A 1 85 ? -11.966 -2.730 8.909 1.00 88.69 85 HIS A O 1
ATOM 647 N N . LEU A 1 86 ? -10.699 -0.898 8.576 1.00 86.50 86 LEU A N 1
ATOM 648 C CA . LEU A 1 86 ? -10.049 -0.904 9.886 1.00 86.50 86 LEU A CA 1
ATOM 649 C C . LEU A 1 86 ? -11.069 -0.625 10.997 1.00 86.50 86 LEU A C 1
ATOM 651 O O . LEU A 1 86 ? -11.098 -1.337 11.993 1.00 86.50 86 LEU A O 1
ATOM 655 N N . SER A 1 87 ? -11.968 0.339 10.783 1.00 83.06 87 SER A N 1
ATOM 656 C CA . SER A 1 87 ? -12.995 0.724 11.763 1.00 83.06 87 SER A CA 1
ATOM 657 C C . SER A 1 87 ? -14.069 -0.344 12.002 1.00 83.06 87 SER A C 1
ATOM 659 O O . SER A 1 87 ? -14.723 -0.321 13.037 1.00 83.06 87 SER A O 1
ATOM 661 N N . GLN A 1 88 ? -14.294 -1.260 11.053 1.00 74.38 88 GLN A N 1
ATOM 662 C CA . GLN A 1 88 ? -15.246 -2.368 11.222 1.00 74.38 88 GLN A CA 1
ATOM 663 C C . GLN A 1 88 ? -14.644 -3.598 11.908 1.00 74.38 88 GLN A C 1
ATOM 665 O O . GLN A 1 88 ? -15.391 -4.483 12.323 1.00 74.38 88 GLN A O 1
ATOM 670 N N . ASN A 1 89 ? -13.316 -3.648 12.028 1.00 60.81 89 ASN A N 1
ATOM 671 C CA . ASN A 1 89 ? -12.579 -4.770 12.601 1.00 60.81 89 ASN A CA 1
ATOM 672 C C . ASN A 1 89 ? -11.906 -4.435 13.950 1.00 60.81 89 ASN A C 1
ATOM 674 O O . ASN A 1 89 ? -11.223 -5.303 14.494 1.00 60.81 89 ASN A O 1
ATOM 678 N N . ALA A 1 90 ? -12.077 -3.209 14.455 1.00 56.09 90 ALA A N 1
ATOM 679 C CA . ALA A 1 90 ? -11.626 -2.753 15.774 1.00 56.09 90 ALA A CA 1
ATOM 680 C C . ALA A 1 90 ? -12.711 -2.976 16.838 1.00 56.09 90 ALA A C 1
ATOM 682 O O . ALA A 1 90 ? -12.343 -3.367 17.969 1.00 56.09 90 ALA A O 1
#

Radius of gyration: 12.53 Å; chains: 1; bounding box: 32×28×30 Å

Secondary structure (DSSP, 8-state):
-HHHHHHHHHHHHHTT------EEETTEEESPPPHHHHHH-SEEEEESSSPPTTGGGGTTSEEEEE-HHHHHH-HHHHHHHHHHHHHH--

Organism: NCBI:txid1134687

Sequence (90 aa):
TYMAAESLESAAKAKGWQVKVETQGSIGIENELTAEDVASADMVILTKDIGIKFEERFAGKTIVRVNISDAVKRAEAIMNKIDSHLSQNA

pLDDT: mean 91.21, std 6.52, range [56.09, 95.81]